Protein AF-A0AA38T3M8-F1 (afdb_monomer_lite)

Organism: NCBI:txid347529

InterPro domains:
  IPR001680 WD40 repeat [PS50082] (51-77)
  IPR015943 WD40/YVTN repeat-like-containing domain superfamily [G3DSA:2.130.10.10] (6-87)
  IPR036322 WD40-repeat-containing domain superfamily [SSF50978] (27-86)

Structure (mmCIF, N/CA/C/O backbone):
data_AF-A0AA38T3M8-F1
#
_entry.id   AF-A0AA38T3M8-F1
#
loop_
_atom_site.group_PDB
_atom_site.id
_atom_site.type_symbol
_atom_site.label_atom_id
_atom_site.label_alt_id
_atom_site.label_comp_id
_atom_site.label_asym_id
_atom_site.label_entity_id
_atom_site.label_seq_id
_atom_site.pdbx_PDB_ins_code
_atom_site.Cartn_x
_atom_site.Cartn_y
_atom_site.Cartn_z
_atom_site.occupancy
_atom_site.B_iso_or_equiv
_atom_site.auth_seq_id
_atom_site.auth_comp_id
_atom_site.auth_asym_id
_atom_site.auth_atom_id
_atom_site.pdbx_PDB_model_num
ATOM 1 N N . MET A 1 1 ? 71.651 -16.282 -37.174 1.00 42.19 1 MET A N 1
ATOM 2 C CA . MET A 1 1 ? 71.020 -17.626 -37.180 1.00 42.19 1 MET A CA 1
ATOM 3 C C . MET A 1 1 ? 70.750 -17.962 -35.714 1.00 42.19 1 MET A C 1
ATOM 5 O O . MET A 1 1 ? 71.672 -17.770 -34.948 1.00 42.19 1 MET A O 1
ATOM 9 N N . HIS A 1 2 ? 69.593 -18.362 -35.189 1.00 33.84 2 HIS A N 1
ATOM 10 C CA . HIS A 1 2 ? 68.314 -18.833 -35.717 1.00 33.84 2 HIS A CA 1
ATOM 11 C C . HIS A 1 2 ? 67.315 -18.845 -34.514 1.00 33.84 2 HIS A C 1
ATOM 13 O O . HIS A 1 2 ? 67.753 -19.191 -33.427 1.00 33.84 2 HIS A O 1
ATOM 19 N N . ARG A 1 3 ? 66.052 -18.412 -34.736 1.00 50.09 3 ARG A N 1
ATOM 20 C CA . ARG A 1 3 ? 64.732 -18.556 -34.020 1.00 50.09 3 ARG A CA 1
ATOM 21 C C . ARG A 1 3 ? 64.688 -19.030 -32.529 1.00 50.09 3 ARG A C 1
ATOM 23 O O . ARG A 1 3 ? 65.440 -19.913 -32.161 1.00 50.09 3 ARG A O 1
A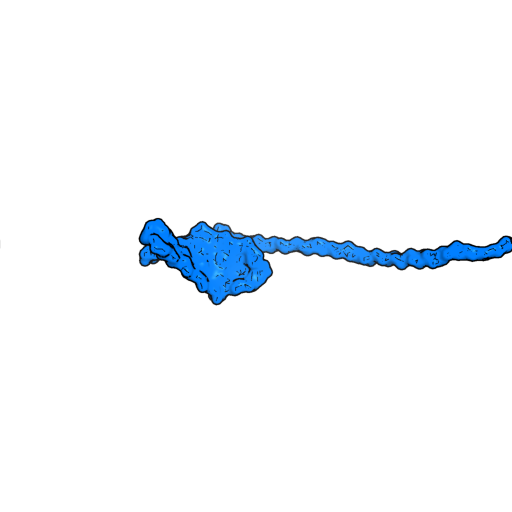TOM 30 N N . VAL A 1 4 ? 63.776 -18.588 -31.634 1.00 45.19 4 VAL A N 1
ATOM 31 C CA . VAL A 1 4 ? 62.293 -18.794 -31.612 1.00 45.19 4 VAL A CA 1
ATOM 32 C C . VAL A 1 4 ? 61.591 -17.976 -30.481 1.00 45.19 4 VAL A C 1
ATOM 34 O O . VAL A 1 4 ? 62.137 -17.881 -29.390 1.00 45.19 4 VAL A O 1
ATOM 37 N N . GLY A 1 5 ? 60.330 -17.547 -30.723 1.00 44.28 5 GLY A N 1
ATOM 38 C CA . GLY A 1 5 ? 59.188 -17.508 -29.763 1.00 44.28 5 GLY A CA 1
ATOM 39 C C . GLY A 1 5 ? 58.895 -16.158 -29.083 1.00 44.28 5 GLY A C 1
ATOM 40 O O . GLY A 1 5 ? 59.812 -15.511 -28.618 1.00 44.28 5 GLY A O 1
ATOM 41 N N . ILE A 1 6 ? 57.667 -15.640 -28.948 1.00 47.00 6 ILE A N 1
ATOM 42 C CA . ILE A 1 6 ? 56.320 -16.231 -28.939 1.00 47.00 6 ILE A CA 1
ATOM 43 C C . ILE A 1 6 ? 55.332 -15.205 -29.524 1.00 47.00 6 ILE A C 1
ATOM 45 O O . ILE A 1 6 ? 55.358 -14.028 -29.168 1.00 47.00 6 ILE A O 1
ATOM 49 N N . ALA A 1 7 ? 54.429 -15.665 -30.394 1.00 51.16 7 ALA A N 1
ATOM 50 C CA . ALA A 1 7 ? 53.252 -14.909 -30.803 1.00 51.16 7 ALA A CA 1
ATOM 51 C C . ALA A 1 7 ? 52.262 -14.844 -29.628 1.00 51.16 7 ALA A C 1
ATOM 53 O O . ALA A 1 7 ? 51.436 -15.734 -29.440 1.00 51.16 7 ALA A O 1
ATOM 54 N N . GLY A 1 8 ? 52.364 -13.795 -28.814 1.00 45.84 8 GLY A N 1
ATOM 55 C CA . GLY A 1 8 ? 51.302 -13.413 -27.894 1.00 45.84 8 GLY A CA 1
ATOM 56 C C . GLY A 1 8 ? 50.186 -12.767 -28.700 1.00 45.84 8 GLY A C 1
ATOM 57 O O . GLY A 1 8 ? 50.278 -11.596 -29.056 1.00 45.84 8 GLY A O 1
ATOM 58 N N . SER A 1 9 ? 49.154 -13.543 -29.031 1.00 53.34 9 SER A N 1
ATOM 59 C CA . SER A 1 9 ? 47.899 -13.018 -29.563 1.00 53.34 9 SER A CA 1
ATOM 60 C C . SER A 1 9 ? 47.318 -12.037 -28.544 1.00 53.34 9 SER A C 1
ATOM 62 O O . SER A 1 9 ? 46.680 -12.432 -27.568 1.00 53.34 9 SER A O 1
ATOM 64 N N . ALA A 1 10 ? 47.559 -10.743 -28.750 1.00 52.47 10 ALA A N 1
ATOM 65 C CA . ALA A 1 10 ? 46.792 -9.692 -28.108 1.00 52.47 10 ALA A CA 1
ATOM 66 C C . ALA A 1 10 ? 45.403 -9.704 -28.753 1.00 52.47 10 ALA A C 1
ATOM 68 O O . ALA A 1 10 ? 45.093 -8.908 -29.639 1.00 52.47 10 ALA A O 1
ATOM 69 N N . SER A 1 11 ? 44.576 -10.671 -28.345 1.00 55.03 11 SER A N 1
ATOM 70 C CA . SER A 1 11 ? 43.141 -10.598 -28.573 1.00 55.03 11 SER A CA 1
ATOM 71 C C . SER A 1 11 ? 42.660 -9.337 -27.860 1.00 55.03 11 SER A C 1
ATOM 73 O O . SER A 1 11 ? 42.535 -9.272 -26.638 1.00 55.03 11 SER A O 1
ATOM 75 N N . ASN A 1 12 ? 42.514 -8.275 -28.646 1.00 58.53 12 ASN A N 1
ATOM 76 C CA . ASN A 1 12 ? 42.003 -6.990 -28.214 1.00 58.53 12 ASN A CA 1
ATOM 77 C C . ASN A 1 12 ? 40.534 -7.208 -27.834 1.00 58.53 12 ASN A C 1
ATOM 79 O O . ASN A 1 12 ? 39.623 -7.045 -28.642 1.00 58.53 12 ASN A O 1
ATOM 83 N N . SER A 1 13 ? 40.300 -7.655 -26.602 1.00 61.56 13 SER A N 1
ATOM 84 C CA . SER A 1 13 ? 38.972 -7.74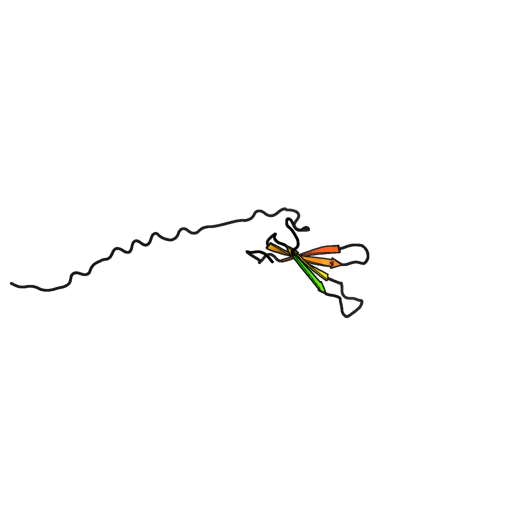8 -26.010 1.00 61.56 13 SER A CA 1
ATOM 85 C C . SER A 1 13 ? 38.508 -6.328 -25.683 1.00 61.56 13 SER A C 1
ATOM 87 O O . SER A 1 13 ? 38.453 -5.926 -24.520 1.00 61.56 13 SER A O 1
ATOM 89 N N . VAL A 1 14 ? 38.153 -5.563 -26.716 1.00 63.25 14 VAL A N 1
ATOM 90 C CA . VAL A 1 14 ? 37.388 -4.322 -26.584 1.00 63.25 14 VAL A CA 1
ATOM 91 C C . VAL A 1 14 ? 35.959 -4.733 -26.243 1.00 63.25 14 VAL A C 1
ATOM 93 O O . VAL A 1 14 ? 35.077 -4.769 -27.094 1.00 63.25 14 VAL A O 1
ATOM 96 N N . ARG A 1 15 ? 35.725 -5.129 -24.988 1.00 67.31 15 ARG A N 1
ATOM 97 C CA . ARG A 1 15 ? 34.356 -5.236 -24.481 1.00 67.31 15 ARG A CA 1
ATOM 98 C C . ARG A 1 15 ? 33.843 -3.801 -24.395 1.00 67.31 15 ARG A C 1
ATOM 100 O O . ARG A 1 15 ? 34.417 -3.036 -23.614 1.00 67.31 15 ARG A O 1
ATOM 107 N N . PRO A 1 16 ? 32.826 -3.401 -25.177 1.00 67.25 16 PRO A N 1
ATOM 108 C CA . PRO A 1 16 ? 32.258 -2.073 -25.038 1.00 67.25 16 PRO A CA 1
ATOM 109 C C . PRO A 1 16 ? 31.805 -1.919 -23.587 1.00 67.25 16 PRO A C 1
ATOM 111 O O . PRO A 1 16 ? 31.086 -2.766 -23.046 1.00 67.25 16 PRO A O 1
ATOM 114 N N . ARG A 1 17 ? 32.320 -0.883 -22.921 1.00 74.75 17 ARG A N 1
ATOM 115 C CA . ARG A 1 17 ? 31.985 -0.567 -21.534 1.00 74.75 17 ARG A CA 1
ATOM 116 C C . ARG A 1 17 ? 30.467 -0.447 -21.451 1.00 74.75 17 ARG A C 1
ATOM 118 O O . ARG A 1 17 ? 29.900 0.451 -22.060 1.00 74.75 17 ARG A O 1
ATOM 125 N N . LYS A 1 18 ? 29.823 -1.363 -20.719 1.00 79.50 18 LYS A N 1
ATOM 126 C CA . LYS A 1 18 ? 28.366 -1.382 -20.546 1.00 79.50 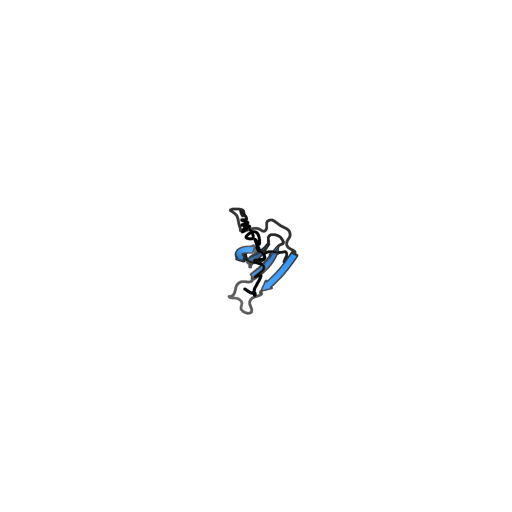18 LYS A CA 1
ATOM 127 C C . LYS A 1 18 ? 27.920 -0.012 -20.037 1.00 79.50 18 LYS A C 1
ATOM 129 O O . LYS A 1 18 ? 28.318 0.402 -18.946 1.00 79.50 18 LYS A O 1
ATOM 134 N N . GLU A 1 19 ? 27.149 0.698 -20.850 1.00 82.56 19 GLU A N 1
ATOM 135 C CA . GLU A 1 19 ? 26.623 2.008 -20.487 1.00 82.56 19 GLU A CA 1
ATOM 136 C C . GLU A 1 19 ? 25.729 1.873 -19.254 1.00 82.56 19 GLU A 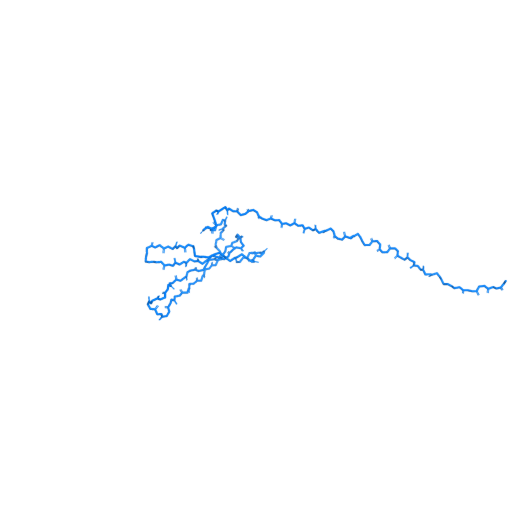C 1
ATOM 138 O O . GLU A 1 19 ? 24.922 0.942 -19.142 1.00 82.56 19 GLU A O 1
ATOM 143 N N . LYS A 1 20 ? 25.904 2.783 -18.291 1.00 84.75 20 LYS A N 1
ATOM 144 C CA . LYS A 1 20 ? 25.054 2.815 -17.104 1.00 84.75 20 LYS A CA 1
ATOM 145 C C . LYS A 1 20 ? 23.701 3.373 -17.520 1.00 84.75 20 LYS A C 1
ATOM 147 O O . LYS A 1 20 ? 23.601 4.536 -17.894 1.00 84.75 20 LYS A O 1
ATOM 152 N N . ARG A 1 21 ? 22.671 2.538 -17.439 1.00 85.44 21 ARG A N 1
ATOM 153 C CA . ARG A 1 21 ? 21.286 2.985 -17.560 1.00 85.44 21 ARG A CA 1
ATOM 154 C C . ARG A 1 21 ? 20.844 3.527 -16.210 1.00 85.44 21 ARG A C 1
ATOM 156 O O . ARG A 1 21 ? 20.952 2.823 -15.209 1.00 85.44 21 ARG A O 1
ATOM 163 N N . PHE A 1 22 ? 20.399 4.775 -16.203 1.00 85.81 22 PHE A N 1
ATOM 164 C CA . PHE A 1 22 ? 19.770 5.404 -15.054 1.00 85.81 22 PHE A CA 1
ATOM 165 C C . PHE A 1 22 ? 18.290 5.587 -15.370 1.00 85.81 22 PHE A C 1
ATOM 167 O O . PHE A 1 22 ? 17.951 6.075 -16.448 1.00 85.81 22 PHE A O 1
ATOM 174 N N . THR A 1 23 ? 17.434 5.190 -14.439 1.00 85.00 23 THR A N 1
ATOM 175 C CA . THR A 1 23 ? 15.987 5.368 -14.531 1.00 85.00 23 THR A CA 1
ATOM 176 C C . THR A 1 23 ? 15.548 6.115 -13.285 1.00 85.00 23 THR A C 1
ATOM 178 O O . THR A 1 23 ? 16.009 5.800 -12.190 1.00 85.00 23 THR A O 1
ATOM 181 N N . TYR A 1 24 ? 14.674 7.098 -13.456 1.00 82.94 24 TYR A N 1
ATOM 182 C CA . TYR A 1 24 ? 14.023 7.806 -12.363 1.00 82.94 24 TYR A CA 1
ATOM 183 C C . TYR A 1 24 ? 12.511 7.724 -12.554 1.00 82.94 24 TYR A C 1
ATOM 185 O O . TYR A 1 24 ? 12.027 7.606 -13.681 1.00 82.94 24 TYR A O 1
ATOM 193 N N . VAL A 1 25 ? 11.782 7.783 -11.446 1.00 79.81 25 VAL A N 1
ATOM 194 C CA . VAL A 1 25 ? 10.321 7.846 -11.422 1.00 79.81 25 VAL A CA 1
ATOM 195 C C . VAL A 1 25 ? 9.946 9.170 -10.768 1.00 79.81 25 VAL A C 1
ATOM 197 O O . VAL A 1 25 ? 10.556 9.562 -9.774 1.00 79.81 25 VAL A O 1
ATOM 200 N N . LEU A 1 26 ? 9.005 9.893 -11.373 1.00 83.56 26 LEU A N 1
ATOM 201 C CA . LEU A 1 26 ? 8.425 11.101 -10.794 1.00 83.56 26 LEU A CA 1
ATOM 202 C C . LEU A 1 26 ? 7.087 10.707 -10.176 1.00 83.56 26 LEU A C 1
ATOM 204 O O . LEU A 1 26 ? 6.180 10.305 -10.905 1.00 83.56 26 LEU A O 1
ATOM 208 N N . ASN A 1 27 ? 6.993 10.800 -8.854 1.00 75.25 27 ASN A N 1
ATOM 209 C CA . ASN A 1 27 ? 5.779 10.462 -8.120 1.00 75.25 27 ASN A CA 1
ATOM 210 C C . ASN A 1 27 ? 4.852 11.680 -8.018 1.00 75.25 27 ASN A C 1
ATOM 212 O O . ASN A 1 27 ? 5.290 12.826 -8.165 1.00 75.25 27 ASN A O 1
ATOM 216 N N . ASP A 1 28 ? 3.566 11.417 -7.777 1.00 81.31 28 ASP A N 1
ATOM 217 C CA . ASP A 1 28 ? 2.612 12.460 -7.401 1.00 81.31 28 ASP A CA 1
ATOM 218 C C . ASP A 1 28 ? 3.087 13.129 -6.099 1.00 81.31 28 ASP A C 1
ATOM 220 O O . ASP A 1 28 ? 3.675 12.480 -5.232 1.00 81.31 28 ASP A O 1
ATOM 224 N N . ALA A 1 29 ? 2.857 14.435 -5.972 1.00 79.81 29 ALA A N 1
ATOM 225 C CA . ALA A 1 29 ? 3.148 15.154 -4.736 1.00 79.81 29 ALA A CA 1
ATOM 226 C C . ALA A 1 29 ? 2.237 14.677 -3.593 1.00 79.81 29 ALA A C 1
ATOM 228 O O . ALA A 1 29 ? 2.626 14.738 -2.426 1.00 79.81 29 ALA A O 1
ATOM 229 N N . ASP A 1 30 ? 1.038 14.202 -3.937 1.00 81.31 30 ASP A N 1
ATOM 230 C CA . ASP A 1 30 ? 0.101 13.591 -3.008 1.00 81.31 30 ASP A CA 1
ATOM 231 C C . ASP A 1 30 ? 0.299 12.068 -2.949 1.00 81.31 30 ASP A C 1
ATOM 233 O O . ASP A 1 30 ? -0.397 11.285 -3.601 1.00 81.31 30 ASP A O 1
ATOM 237 N N . ASP A 1 31 ? 1.263 11.647 -2.129 1.00 83.12 31 ASP A N 1
ATOM 238 C CA . ASP A 1 31 ? 1.576 10.240 -1.859 1.00 83.12 31 ASP A CA 1
ATOM 239 C C . ASP A 1 31 ? 0.633 9.611 -0.807 1.00 83.12 31 ASP A C 1
ATOM 241 O O . ASP A 1 31 ? 0.947 8.614 -0.162 1.00 83.12 31 ASP A O 1
ATOM 245 N N . THR A 1 32 ? -0.561 10.163 -0.587 1.00 88.75 32 THR A N 1
ATOM 246 C CA . THR A 1 32 ? -1.508 9.579 0.382 1.00 88.75 32 THR A CA 1
ATOM 247 C C . THR A 1 32 ? -2.359 8.455 -0.206 1.00 88.75 32 THR A C 1
ATOM 249 O O . THR A 1 32 ? -2.976 7.694 0.537 1.00 88.75 32 THR A O 1
ATOM 252 N N . LYS A 1 33 ? -2.373 8.303 -1.534 1.00 91.38 33 LYS A N 1
ATOM 253 C CA . LYS A 1 33 ? -3.208 7.341 -2.265 1.00 91.38 33 LYS A CA 1
ATOM 254 C C . LYS A 1 33 ? -2.382 6.457 -3.187 1.00 91.38 33 LYS A C 1
ATOM 256 O O . LYS A 1 33 ? -1.321 6.843 -3.664 1.00 91.38 33 LYS A O 1
ATOM 261 N N . HIS A 1 34 ? -2.906 5.272 -3.472 1.00 92.25 34 HIS A N 1
ATOM 262 C CA . HIS A 1 34 ? -2.367 4.443 -4.542 1.00 92.25 34 HIS A CA 1
ATOM 263 C C . HIS A 1 34 ? -2.709 5.033 -5.913 1.00 92.25 34 HIS A C 1
ATOM 265 O O . HIS A 1 34 ? -3.800 5.571 -6.113 1.00 92.25 34 HIS A O 1
ATOM 271 N N . CYS A 1 35 ? -1.786 4.908 -6.866 1.00 90.19 35 CYS A N 1
ATOM 272 C CA . CYS A 1 35 ? -1.986 5.340 -8.255 1.00 90.19 35 CYS A CA 1
ATOM 273 C C . CYS A 1 35 ? -2.165 4.160 -9.229 1.00 90.19 35 CYS A C 1
ATOM 275 O O . CYS A 1 35 ? -2.322 4.360 -10.434 1.00 90.19 35 CYS A O 1
ATOM 277 N N . ALA A 1 36 ? -2.200 2.933 -8.703 1.00 90.06 36 ALA A N 1
ATOM 278 C CA . ALA A 1 36 ? -2.539 1.715 -9.429 1.00 90.06 36 ALA A CA 1
ATOM 279 C C . ALA A 1 36 ? -3.461 0.806 -8.594 1.00 90.06 36 ALA A C 1
ATOM 281 O O . ALA A 1 36 ? -3.887 1.154 -7.493 1.00 90.06 36 ALA A O 1
ATOM 282 N N . GLY A 1 37 ? -3.803 -0.360 -9.147 1.00 92.81 37 GLY A N 1
ATOM 283 C CA . GLY A 1 37 ? -4.643 -1.344 -8.468 1.00 92.81 37 GLY A CA 1
ATOM 284 C C . GLY A 1 37 ? -3.963 -1.953 -7.241 1.00 92.81 37 GLY A C 1
ATOM 285 O O . GLY A 1 37 ? -2.787 -2.319 -7.292 1.00 92.81 37 GLY A O 1
ATOM 286 N N . VAL A 1 38 ? -4.735 -2.096 -6.163 1.00 95.38 38 VAL A N 1
ATOM 287 C CA . VAL A 1 38 ? -4.333 -2.815 -4.949 1.00 95.38 38 VAL A CA 1
ATOM 288 C C . VAL A 1 38 ? -4.518 -4.312 -5.172 1.00 95.38 38 VAL A C 1
ATOM 290 O O . VAL A 1 38 ? -5.614 -4.759 -5.509 1.00 95.38 38 VAL A O 1
ATOM 293 N N . ASN A 1 39 ? -3.452 -5.081 -4.969 1.00 94.94 39 ASN A N 1
ATOM 294 C CA . ASN A 1 39 ? -3.438 -6.526 -5.195 1.00 94.94 39 ASN A CA 1
ATOM 295 C C . ASN A 1 39 ? -3.573 -7.319 -3.896 1.00 94.94 39 ASN A C 1
ATOM 297 O O . ASN A 1 39 ? -4.128 -8.418 -3.896 1.00 94.94 39 ASN A O 1
ATOM 301 N N . CYS A 1 40 ? -3.065 -6.780 -2.787 1.00 94.31 40 CYS A N 1
ATOM 302 C CA . CYS A 1 40 ? -3.059 -7.477 -1.510 1.00 94.31 40 CYS A CA 1
ATOM 303 C C . CYS A 1 40 ? -3.322 -6.542 -0.328 1.00 94.31 40 CYS A C 1
ATOM 305 O O . CYS A 1 40 ? -3.117 -5.327 -0.391 1.00 94.31 40 CYS A O 1
ATOM 307 N N . LEU A 1 41 ? -3.826 -7.140 0.752 1.00 96.38 41 LEU A N 1
ATOM 308 C CA . LEU A 1 41 ? -4.285 -6.457 1.955 1.00 96.38 41 LEU A CA 1
ATOM 309 C C . LEU A 1 41 ? -3.890 -7.282 3.185 1.00 96.38 41 LEU A C 1
ATOM 311 O O . LEU A 1 41 ? -4.033 -8.505 3.180 1.00 96.38 41 LEU A O 1
ATOM 315 N N . ALA A 1 42 ? -3.448 -6.621 4.253 1.00 95.94 42 ALA A N 1
ATOM 316 C CA . ALA A 1 42 ? -3.205 -7.243 5.553 1.00 95.94 42 ALA A CA 1
ATOM 317 C C . ALA A 1 42 ? -3.650 -6.312 6.683 1.00 95.94 42 ALA A C 1
ATOM 319 O O . ALA A 1 42 ? -3.428 -5.108 6.620 1.00 95.94 42 ALA A O 1
ATOM 320 N N . VAL A 1 43 ? -4.267 -6.856 7.731 1.00 94.50 43 VAL A N 1
ATOM 321 C CA . VAL A 1 43 ? -4.758 -6.061 8.866 1.00 94.50 43 VAL A CA 1
ATOM 322 C C . VAL A 1 43 ? -4.009 -6.457 10.129 1.00 94.50 43 VAL A C 1
ATOM 324 O O . VAL A 1 43 ? -3.990 -7.627 10.508 1.00 94.50 43 VAL A O 1
ATOM 327 N N . LEU A 1 44 ? -3.437 -5.468 10.807 1.00 92.81 44 LEU A N 1
ATOM 328 C CA . LEU A 1 44 ? -2.907 -5.593 12.154 1.00 92.81 44 LEU A CA 1
ATOM 329 C C . LEU A 1 44 ? -3.959 -5.072 13.129 1.00 92.81 44 LEU A C 1
ATOM 331 O O . LEU A 1 44 ? -4.163 -3.865 13.257 1.00 92.81 44 LEU A O 1
ATOM 335 N N . LYS A 1 45 ? -4.621 -6.002 13.818 1.00 89.12 45 LYS A N 1
ATOM 336 C CA . LYS A 1 45 ? -5.494 -5.661 14.939 1.00 89.12 45 LYS A CA 1
ATOM 337 C C . LYS A 1 45 ? -4.671 -5.603 16.227 1.00 89.12 45 LYS A C 1
ATOM 339 O O . LYS A 1 45 ? -3.894 -6.525 16.490 1.00 89.12 45 LYS A O 1
ATOM 344 N N . PRO A 1 46 ? -4.830 -4.548 17.028 1.00 86.44 46 PRO A N 1
ATOM 345 C CA . PRO A 1 46 ? -4.141 -4.409 18.292 1.00 86.44 46 PRO A CA 1
ATOM 346 C C . PRO A 1 46 ? -4.632 -5.475 19.277 1.00 86.44 46 PRO A C 1
ATOM 348 O O . PRO A 1 46 ? -5.811 -5.821 19.313 1.00 86.44 46 PRO A O 1
ATOM 351 N N . SER A 1 47 ? -3.729 -5.995 20.107 1.00 82.56 47 SER A N 1
ATOM 352 C CA . SER A 1 47 ? -4.089 -6.918 21.193 1.00 82.56 47 SER A CA 1
ATOM 353 C C . SER A 1 47 ? -4.597 -6.202 22.449 1.00 82.56 47 SER A C 1
ATOM 355 O O . SER A 1 47 ? -5.132 -6.845 23.349 1.00 82.56 47 SER A O 1
ATOM 357 N N . LYS A 1 48 ? -4.417 -4.879 22.521 1.00 82.69 48 LYS A N 1
ATOM 358 C CA . LYS A 1 48 ? -4.825 -4.009 23.628 1.00 82.69 48 LYS A CA 1
ATOM 359 C C . LYS A 1 48 ? -5.678 -2.855 23.094 1.00 82.69 48 LYS A C 1
ATOM 361 O O . LYS A 1 48 ? -5.368 -2.373 22.009 1.00 82.69 48 LYS A O 1
ATOM 366 N N . PRO A 1 49 ? -6.680 -2.381 23.852 1.00 74.00 49 PRO A N 1
ATOM 367 C CA . PRO A 1 49 ? -7.581 -1.314 23.408 1.00 74.00 49 PRO A CA 1
ATOM 368 C C . PRO A 1 49 ? -6.882 0.030 23.136 1.00 74.00 49 PRO A C 1
ATOM 370 O O . PRO A 1 49 ? -7.387 0.804 22.337 1.00 74.00 49 PRO A O 1
ATOM 373 N N . ASP A 1 50 ? -5.709 0.279 23.729 1.00 77.69 50 ASP A N 1
ATOM 374 C CA . ASP A 1 50 ? -4.979 1.550 23.568 1.00 77.69 50 ASP A CA 1
ATOM 375 C C . ASP A 1 50 ? -4.099 1.620 22.305 1.00 77.69 50 ASP A C 1
ATOM 377 O O . ASP A 1 50 ? -3.508 2.659 22.021 1.00 77.69 50 ASP A O 1
ATOM 381 N N . ASN A 1 51 ? -3.955 0.520 21.560 1.00 81.69 51 ASN A N 1
ATOM 382 C CA . ASN A 1 51 ? -3.146 0.503 20.341 1.00 81.69 51 ASN A CA 1
ATOM 383 C C . ASN A 1 51 ? -4.038 0.722 19.113 1.00 81.69 51 ASN A C 1
ATOM 385 O O . ASN A 1 51 ? -5.121 0.151 19.030 1.00 81.69 51 ASN A O 1
ATOM 389 N N . SER A 1 52 ? -3.553 1.468 18.122 1.00 83.75 52 SER A N 1
ATOM 390 C CA . SER A 1 52 ? -4.271 1.671 16.859 1.00 83.75 52 SER A CA 1
ATOM 391 C C . SER A 1 52 ? -4.333 0.392 16.015 1.00 83.75 52 SER A C 1
ATOM 393 O O . SER A 1 52 ? -3.417 -0.439 16.025 1.00 83.75 52 SER A O 1
ATOM 395 N N . SER A 1 53 ? -5.415 0.246 15.245 1.00 92.38 53 SER A N 1
ATOM 396 C CA . SER A 1 53 ? -5.505 -0.763 14.185 1.00 92.38 53 SER A CA 1
ATOM 397 C C . SER A 1 53 ? -4.849 -0.242 12.916 1.00 92.38 53 SER A C 1
ATOM 399 O O . SER A 1 53 ? -5.032 0.918 12.554 1.00 92.38 53 SER A O 1
ATOM 401 N N . TYR A 1 54 ? -4.119 -1.111 12.218 1.00 95.12 54 TYR A N 1
ATOM 402 C CA . TYR A 1 54 ? -3.476 -0.751 10.959 1.00 95.12 54 TYR A CA 1
ATOM 403 C C . TYR A 1 54 ? -3.935 -1.646 9.814 1.00 95.12 54 TYR A C 1
ATOM 405 O O . TYR A 1 54 ? -3.992 -2.869 9.951 1.00 95.12 54 TYR A O 1
ATOM 413 N N . LEU A 1 55 ? -4.203 -1.040 8.663 1.00 95.38 55 LEU A N 1
ATOM 414 C CA . LEU A 1 55 ? -4.354 -1.732 7.387 1.00 95.38 55 LEU A CA 1
ATOM 415 C C . LEU A 1 55 ? -3.079 -1.532 6.571 1.00 95.38 55 LEU A C 1
ATOM 417 O O . LEU A 1 55 ? -2.532 -0.439 6.522 1.00 95.38 55 LEU A O 1
ATOM 421 N N . PHE A 1 56 ? -2.623 -2.580 5.908 1.00 95.50 56 PHE A N 1
ATOM 422 C CA . PHE A 1 56 ? -1.534 -2.544 4.947 1.00 95.50 56 PHE A CA 1
ATOM 423 C C . PHE A 1 56 ? -2.093 -2.916 3.582 1.00 95.50 56 PHE A C 1
ATOM 425 O O . PHE A 1 56 ? -2.790 -3.924 3.460 1.00 95.50 56 PHE A O 1
ATOM 432 N N . THR A 1 57 ? -1.789 -2.118 2.567 1.00 96.12 57 THR A N 1
ATOM 433 C CA . THR A 1 57 ? -2.212 -2.345 1.183 1.00 96.12 57 THR A CA 1
ATOM 434 C C . THR A 1 57 ? -0.989 -2.394 0.280 1.00 96.12 57 THR A C 1
ATOM 436 O O . THR A 1 57 ? -0.154 -1.492 0.326 1.00 96.12 57 THR A O 1
ATOM 439 N N . GLY A 1 58 ? -0.865 -3.453 -0.518 1.00 94.81 58 GLY A N 1
ATOM 440 C CA . GLY A 1 58 ? 0.172 -3.583 -1.541 1.00 94.81 58 GLY A CA 1
ATOM 441 C C . GLY A 1 58 ? -0.412 -3.324 -2.921 1.00 94.81 58 GLY A C 1
ATOM 442 O O . GLY A 1 58 ? -1.413 -3.938 -3.304 1.00 94.81 58 GLY A O 1
ATOM 443 N N . SER A 1 59 ? 0.194 -2.397 -3.655 1.00 93.25 59 SER A N 1
ATOM 444 C CA . SER A 1 59 ? -0.298 -1.934 -4.949 1.00 93.25 59 SER A CA 1
ATOM 445 C C . SER A 1 59 ? 0.707 -2.187 -6.060 1.00 93.25 59 SER A C 1
ATOM 447 O O . SER A 1 59 ? 1.921 -2.253 -5.862 1.00 93.25 59 SER A O 1
ATOM 449 N N . ARG A 1 60 ? 0.180 -2.278 -7.280 1.00 91.12 60 ARG A N 1
ATOM 450 C CA . ARG A 1 60 ? 0.980 -2.376 -8.500 1.00 91.12 60 ARG A CA 1
ATOM 451 C C . ARG A 1 60 ? 1.746 -1.090 -8.832 1.00 91.12 60 ARG A C 1
ATOM 453 O O . ARG A 1 60 ? 2.550 -1.092 -9.758 1.00 91.12 60 ARG A O 1
ATOM 460 N N . ASP A 1 61 ? 1.522 -0.015 -8.079 1.00 88.38 61 ASP A N 1
ATOM 461 C CA . ASP A 1 61 ? 2.340 1.201 -8.138 1.00 88.38 61 ASP A CA 1
ATOM 462 C C . ASP A 1 61 ? 3.730 1.021 -7.501 1.00 88.38 61 ASP A C 1
ATOM 464 O O . ASP A 1 61 ? 4.533 1.949 -7.521 1.00 88.38 61 ASP A O 1
ATOM 468 N N . GLY A 1 62 ? 4.037 -0.175 -6.983 1.00 89.12 62 GLY A N 1
ATOM 469 C CA . GLY A 1 62 ? 5.333 -0.501 -6.385 1.00 89.12 62 GLY A CA 1
ATOM 470 C C . GLY A 1 62 ? 5.443 -0.082 -4.920 1.00 89.12 62 GLY A C 1
ATOM 471 O O . GLY A 1 62 ? 6.520 -0.183 -4.325 1.00 89.12 62 GLY A O 1
ATOM 472 N N . THR A 1 63 ? 4.339 0.368 -4.317 1.00 91.31 63 THR A N 1
ATOM 473 C CA . THR A 1 63 ? 4.308 0.813 -2.926 1.00 91.31 63 THR A CA 1
ATOM 474 C C . THR A 1 63 ? 3.449 -0.090 -2.051 1.00 91.31 63 THR A C 1
ATOM 476 O O . THR A 1 63 ? 2.436 -0.667 -2.464 1.00 91.31 63 THR A O 1
ATOM 479 N N . LEU A 1 64 ? 3.862 -0.176 -0.791 1.00 94.19 64 LEU A N 1
ATOM 480 C CA . LEU A 1 64 ? 3.026 -0.628 0.310 1.00 94.19 64 LEU A CA 1
ATOM 481 C C . LEU A 1 64 ? 2.602 0.601 1.109 1.00 94.19 64 LEU A C 1
ATOM 483 O O . LEU A 1 64 ? 3.449 1.417 1.460 1.00 94.19 64 LEU A O 1
ATOM 487 N N . LYS A 1 65 ? 1.319 0.740 1.432 1.00 94.88 65 LYS A N 1
ATOM 488 C CA . LYS A 1 65 ? 0.834 1.829 2.291 1.00 94.88 65 LYS A CA 1
ATOM 489 C C . LYS A 1 65 ? 0.255 1.275 3.576 1.00 94.88 65 LYS A C 1
ATOM 491 O O . LYS A 1 65 ? -0.425 0.249 3.566 1.00 94.88 65 LYS A O 1
ATOM 496 N N . ARG A 1 66 ? 0.549 1.949 4.690 1.00 96.19 66 ARG A N 1
ATOM 497 C CA . ARG A 1 66 ? -0.040 1.663 5.998 1.00 96.19 66 ARG A CA 1
ATOM 498 C C . ARG A 1 66 ? -1.038 2.741 6.355 1.00 96.19 66 ARG A C 1
ATOM 500 O O . ARG A 1 66 ? -0.682 3.910 6.489 1.00 96.19 66 ARG A O 1
ATOM 507 N N . TRP A 1 67 ? -2.248 2.308 6.637 1.00 96.19 67 TRP A N 1
ATOM 508 C CA . TRP A 1 67 ? -3.363 3.138 7.037 1.00 96.19 67 TRP A CA 1
ATOM 509 C C . TRP A 1 67 ? -3.598 2.958 8.527 1.00 96.19 67 TRP A C 1
ATOM 511 O O . TRP A 1 67 ? -3.691 1.823 8.997 1.00 96.19 67 TRP A O 1
ATOM 521 N N . GLU A 1 68 ? -3.664 4.058 9.263 1.00 94.62 68 GLU A N 1
ATOM 522 C CA . GLU A 1 68 ? -4.174 4.064 10.627 1.00 94.62 68 GLU A CA 1
ATOM 523 C C . GLU A 1 68 ? -5.698 4.116 10.566 1.00 94.62 68 GLU A C 1
ATOM 525 O O . GLU A 1 68 ? -6.271 4.960 9.878 1.00 94.62 68 GLU A O 1
ATOM 530 N N . LEU A 1 69 ? -6.343 3.154 11.221 1.00 92.56 69 LEU A N 1
ATOM 531 C CA . LEU A 1 69 ? -7.791 3.001 11.199 1.00 92.56 69 LEU A CA 1
ATOM 532 C C . LEU A 1 69 ? -8.395 3.613 12.462 1.00 92.56 69 LEU A C 1
ATOM 534 O O . LEU A 1 69 ? -8.000 3.250 13.574 1.00 92.56 69 LEU A O 1
ATOM 538 N N . THR A 1 70 ? -9.386 4.480 12.280 1.00 88.94 70 THR A N 1
ATOM 539 C CA . THR A 1 70 ? -10.291 4.963 13.328 1.00 88.94 70 THR A CA 1
ATOM 540 C C . THR A 1 70 ? -11.679 4.343 13.132 1.00 88.94 70 THR A C 1
ATOM 542 O O . THR A 1 70 ? -11.882 3.533 12.225 1.00 88.94 70 THR A O 1
ATOM 545 N N . GLU A 1 71 ? -12.642 4.659 14.004 1.00 83.06 71 GLU A N 1
ATOM 546 C CA . GLU A 1 71 ? -14.013 4.144 13.857 1.00 83.06 71 GLU A CA 1
ATOM 547 C C . GLU A 1 71 ? -14.708 4.652 12.585 1.00 83.06 71 GLU A C 1
ATOM 549 O O . GLU A 1 71 ? -15.550 3.950 12.028 1.00 83.06 71 GLU A O 1
ATOM 554 N N . GLU A 1 72 ? -14.340 5.847 12.119 1.00 87.12 72 GLU A N 1
ATOM 555 C CA . GLU A 1 72 ? -15.025 6.542 11.024 1.00 87.12 72 GLU A CA 1
ATOM 556 C C . GLU A 1 72 ? -14.171 6.643 9.753 1.00 87.12 72 GLU A C 1
ATOM 558 O O . GLU A 1 72 ? -14.730 6.687 8.660 1.00 87.12 72 GLU A O 1
ATOM 563 N N . ASP A 1 73 ? -12.838 6.612 9.871 1.00 90.06 73 ASP A N 1
ATOM 564 C CA . ASP A 1 73 ? -11.919 6.922 8.775 1.00 90.06 73 ASP A CA 1
ATOM 565 C C . ASP A 1 73 ? -10.660 6.036 8.755 1.00 90.06 73 ASP A C 1
ATOM 567 O O . ASP A 1 73 ? -10.302 5.349 9.715 1.00 90.06 73 ASP A O 1
ATOM 571 N N . ALA A 1 74 ? -9.945 6.082 7.629 1.00 92.31 74 ALA A N 1
ATOM 572 C CA . ALA A 1 74 ? -8.620 5.495 7.468 1.00 92.31 74 ALA A CA 1
ATOM 573 C C . ALA A 1 74 ? -7.659 6.536 6.887 1.00 92.31 74 ALA A C 1
ATOM 575 O O . ALA A 1 74 ? -7.880 7.048 5.789 1.00 92.31 74 ALA A O 1
ATOM 576 N N . THR A 1 75 ? -6.571 6.834 7.594 1.00 94.19 75 THR A N 1
ATOM 577 C CA . THR A 1 75 ? -5.586 7.835 7.163 1.00 94.19 75 THR A CA 1
ATOM 578 C C . THR A 1 75 ? -4.270 7.171 6.783 1.00 94.19 75 THR A C 1
ATOM 580 O O . THR A 1 75 ? -3.774 6.286 7.483 1.00 94.19 75 THR A O 1
ATOM 583 N N . CYS A 1 76 ? -3.683 7.568 5.650 1.00 94.69 76 CYS A N 1
ATOM 584 C CA . CYS A 1 76 ? -2.380 7.046 5.242 1.00 94.69 76 CYS A CA 1
ATOM 585 C C . CYS A 1 76 ? -1.300 7.556 6.206 1.00 94.69 76 CYS A C 1
ATOM 587 O O . CYS A 1 76 ? -0.977 8.741 6.233 1.00 94.69 76 CYS A O 1
ATOM 589 N N . SER A 1 77 ? -0.747 6.643 7.002 1.00 94.00 77 SER A N 1
ATOM 590 C CA . SER A 1 77 ? 0.246 6.929 8.044 1.00 94.00 77 SER A CA 1
ATOM 591 C C . SER A 1 77 ? 1.689 6.746 7.566 1.00 94.00 77 SER A C 1
ATOM 593 O O . SER A 1 77 ? 2.607 7.316 8.152 1.00 94.00 77 SER A O 1
ATOM 595 N N . ALA A 1 78 ? 1.913 5.904 6.551 1.00 93.62 78 ALA A N 1
ATOM 596 C CA . ALA A 1 78 ? 3.238 5.644 5.993 1.00 93.62 78 ALA A CA 1
ATOM 597 C C . ALA A 1 78 ? 3.161 5.019 4.594 1.00 93.62 78 ALA A C 1
ATOM 599 O O . ALA A 1 78 ? 2.296 4.179 4.336 1.00 93.62 78 ALA A O 1
ATOM 600 N N . THR A 1 79 ? 4.146 5.351 3.758 1.00 93.44 79 THR A N 1
ATOM 601 C CA . THR A 1 79 ? 4.423 4.696 2.474 1.00 93.44 79 THR A CA 1
ATOM 602 C C . THR A 1 79 ? 5.755 3.957 2.553 1.00 93.44 79 THR A C 1
ATOM 604 O O . THR A 1 79 ? 6.747 4.478 3.063 1.00 93.44 79 THR A O 1
ATOM 607 N N . PHE A 1 80 ? 5.774 2.730 2.048 1.00 91.94 80 PHE A N 1
ATOM 608 C CA . PHE A 1 80 ? 6.942 1.871 1.938 1.00 91.94 80 PHE A CA 1
ATOM 609 C C . PHE A 1 80 ? 7.275 1.690 0.459 1.00 91.94 80 PHE A C 1
ATOM 611 O O . PHE A 1 80 ? 6.570 0.995 -0.276 1.00 91.94 80 PHE A O 1
ATOM 618 N N . GLU A 1 81 ? 8.364 2.326 0.040 1.00 86.19 81 GLU A N 1
ATOM 619 C CA . GLU A 1 81 ? 8.872 2.314 -1.329 1.00 86.19 81 GLU A CA 1
ATOM 620 C C . GLU A 1 81 ? 10.103 1.405 -1.379 1.00 86.19 81 GLU A C 1
ATOM 622 O O . GLU A 1 81 ? 11.143 1.692 -0.787 1.00 86.19 81 GLU A O 1
ATOM 627 N N . SER A 1 82 ? 9.985 0.249 -2.023 1.00 75.75 82 SER A N 1
ATOM 628 C CA . SER A 1 82 ? 11.125 -0.666 -2.195 1.00 75.75 82 SER A CA 1
ATOM 629 C C . SER A 1 82 ? 10.873 -1.701 -3.282 1.00 75.75 82 SER A C 1
ATOM 631 O O . SER A 1 82 ? 11.816 -2.178 -3.915 1.00 75.75 82 SER A O 1
ATOM 633 N N . HIS A 1 83 ? 9.606 -2.036 -3.527 1.00 80.06 83 HIS A N 1
ATOM 634 C CA . HIS A 1 83 ? 9.248 -2.996 -4.551 1.00 80.06 83 HIS A CA 1
ATOM 635 C C . HIS A 1 83 ? 9.508 -2.405 -5.937 1.00 80.06 83 HIS A C 1
ATOM 637 O O . HIS A 1 83 ? 8.914 -1.416 -6.350 1.00 80.06 83 HIS A O 1
ATOM 643 N N . VAL A 1 84 ? 10.443 -3.029 -6.649 1.00 71.44 84 VAL A N 1
ATOM 644 C CA . VAL A 1 84 ? 10.818 -2.679 -8.027 1.00 71.44 84 VAL A CA 1
ATOM 645 C C . VAL A 1 84 ? 10.000 -3.448 -9.074 1.00 71.44 84 VAL A C 1
ATOM 647 O O . VAL A 1 84 ? 10.264 -3.329 -10.267 1.00 71.44 84 VAL A O 1
ATOM 650 N N . ASP A 1 85 ? 9.033 -4.249 -8.623 1.00 70.31 85 ASP A N 1
ATOM 651 C CA . ASP A 1 85 ? 8.117 -5.058 -9.431 1.00 70.31 85 ASP A CA 1
ATOM 652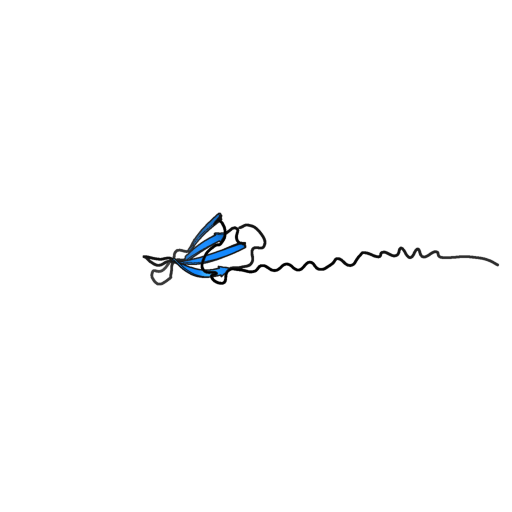 C C . ASP A 1 85 ? 6.762 -5.186 -8.698 1.00 70.31 85 ASP A C 1
ATOM 654 O O . ASP A 1 85 ? 6.564 -4.566 -7.650 1.00 70.31 85 ASP A O 1
ATOM 658 N N . TRP A 1 86 ? 5.818 -5.955 -9.241 1.00 62.38 86 TRP A N 1
ATOM 659 C CA . TRP A 1 86 ? 4.464 -6.081 -8.697 1.00 62.38 86 TRP A CA 1
ATOM 660 C C . TRP A 1 86 ? 4.455 -6.811 -7.344 1.00 62.38 86 TRP A C 1
ATOM 662 O O . TRP A 1 86 ? 5.139 -7.818 -7.158 1.00 62.38 86 TRP A O 1
ATOM 672 N N . VAL A 1 87 ? 3.642 -6.292 -6.422 1.00 59.06 87 VAL A N 1
ATOM 673 C CA . VAL A 1 87 ? 3.303 -6.884 -5.116 1.00 59.06 87 VAL A CA 1
ATOM 674 C C . VAL A 1 87 ? 1.962 -7.599 -5.196 1.00 59.06 87 VAL A C 1
ATOM 676 O O . VAL A 1 87 ? 1.103 -7.133 -5.983 1.00 59.06 87 VAL A O 1
#

pLDDT: mean 80.81, std 15.86, range [33.84, 96.38]

Radius of gyration: 27.52 Å; chains: 1; bounding box: 86×34×61 Å

Foldseek 3Di:
DDDDDDPPPPPVPPPPDPDD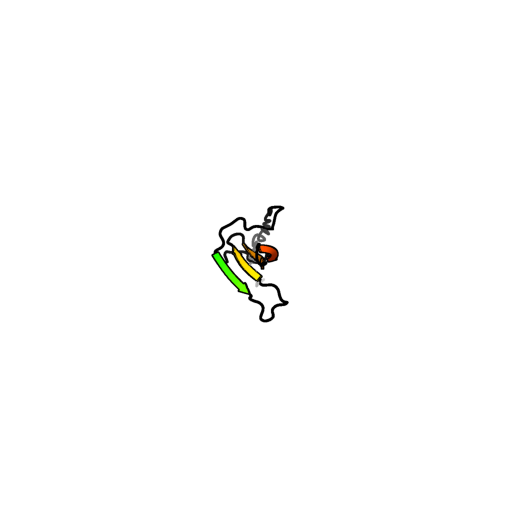DDDDDDDDPPPFDDPADWDDKDKDDDPDPPDWIWIWTFGQSQKIWIWTDDPVDTTTPDIDHDRPGGD

Sequence (87 aa):
MHRVGIAGSASNSVRPRKEKRFTYVLNDADDTKHCAGVNCLAVLKPSKPDNSSYLFTGSRDGTLKRWELTEEDATCSATFESHVDWV

Secondary structure (DSSP, 8-state):
----------------------------S-TTS-SS-EEEEEEE--SSTTSPEEEEEEETTSEEEEEEE-SS-EEEEEEEE--SS--